Protein AF-A0A0S8HU75-F1 (afdb_monomer_lite)

Sequence (136 aa):
VGSFNITYKWVPVGRSKYRTVDWRTEFLFGHREGPTNINSKGFYTSLQNKLNAKYWLSGRIGYSELPYDNKQSEWDLTACLDFWQSEFVFIRFQYQYNIRNFDDNVILGYPGSYPNDSTFLIHFCWAMGPHKHEAY

Radius of gyration: 20.76 Å; chains: 1; bounding box: 64×38×52 Å

pLDDT: mean 89.5, std 11.87, range [54.62, 98.5]

Secondary structure (DSSP, 8-state):
-EEEEEEEEE--TT-TTT-EEEEEEEEEEEEE-SSS-EEEEEEEEEEEEE-SSSEEEEEEEEEEEETTEEEEEEEEEEEEEEEEEETTEEEEEE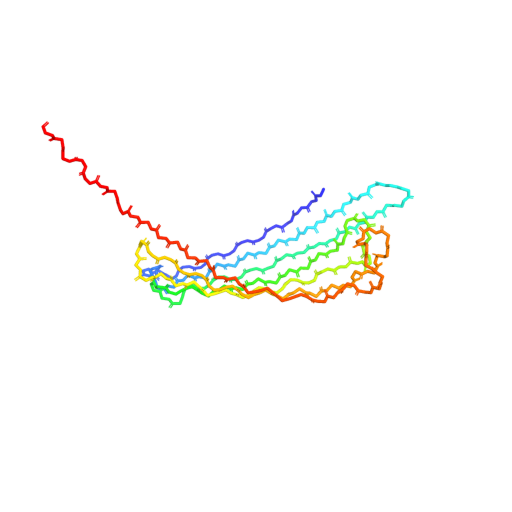EEEEEE----TTTSS-SSSPPPEEEEEEEEEE-PPPP-----

Foldseek 3Di:
DDKDKDKDKDDPPPCNQAWIKIKIKMKDWDWDDDPDIDIWIKMKIKIWIRHGNFKIKIWMWMKIADNVGNVKIKIKIKIKIWGDPDPFKIKMKMKMKMDIQDQDCPPPVDHGGDDIDIDIDIDIGGDDDDDDPDDD

Structure (mmCIF, N/CA/C/O backbone):
data_AF-A0A0S8HU75-F1
#
_entry.id   AF-A0A0S8HU75-F1
#
loop_
_atom_site.group_PDB
_atom_site.id
_atom_site.type_symbol
_atom_site.label_atom_id
_atom_site.label_alt_id
_atom_site.label_comp_id
_atom_site.label_asym_id
_atom_site.label_entity_id
_atom_site.label_seq_id
_atom_site.pdbx_PDB_ins_code
_atom_site.Cartn_x
_atom_site.Cartn_y
_atom_site.Cartn_z
_atom_site.occupancy
_atom_site.B_iso_or_equiv
_atom_site.auth_seq_id
_atom_site.auth_comp_id
_atom_site.auth_asym_id
_atom_site.auth_atom_id
_atom_site.pdbx_PDB_model_num
ATOM 1 N N . VAL A 1 1 ? -3.956 -0.442 -22.292 1.00 77.19 1 VAL A N 1
ATOM 2 C CA . VAL A 1 1 ? -3.494 -0.995 -20.997 1.00 77.19 1 VAL A CA 1
ATOM 3 C C . VAL A 1 1 ? -4.478 -2.074 -20.589 1.00 77.19 1 VAL A C 1
ATOM 5 O O . VAL A 1 1 ? -5.670 -1.794 -20.593 1.00 77.19 1 VAL A O 1
ATOM 8 N N . GLY A 1 2 ? -4.011 -3.296 -20.342 1.00 90.94 2 GLY A N 1
ATOM 9 C CA . GLY A 1 2 ? -4.816 -4.387 -19.788 1.00 90.94 2 GLY A CA 1
ATOM 10 C C . GLY A 1 2 ? -4.526 -4.574 -18.300 1.00 90.94 2 GLY A C 1
ATOM 11 O O . GLY A 1 2 ? -3.448 -4.197 -17.838 1.00 90.94 2 GLY A O 1
ATOM 12 N N . SER A 1 3 ? -5.465 -5.153 -17.552 1.00 93.94 3 SER A N 1
ATOM 13 C CA . SER A 1 3 ? -5.259 -5.474 -16.138 1.00 93.94 3 SER A CA 1
ATOM 14 C C . SER A 1 3 ? -5.904 -6.794 -15.727 1.00 93.94 3 SER A C 1
ATOM 16 O O . SER A 1 3 ? -6.809 -7.307 -16.388 1.00 93.94 3 SER A O 1
ATOM 18 N N . PHE A 1 4 ? -5.404 -7.355 -14.630 1.00 96.56 4 PHE A N 1
ATOM 19 C CA . PHE A 1 4 ? -5.934 -8.553 -13.995 1.00 96.56 4 PHE A CA 1
ATOM 20 C C . PHE A 1 4 ? -5.962 -8.348 -12.481 1.00 96.56 4 PHE A C 1
ATOM 22 O O . PHE A 1 4 ? -4.928 -8.064 -11.881 1.00 96.56 4 PHE A O 1
ATOM 29 N N . ASN A 1 5 ? -7.136 -8.491 -11.866 1.00 97.25 5 ASN A N 1
ATOM 30 C CA . ASN A 1 5 ? -7.357 -8.196 -10.452 1.00 97.25 5 ASN A CA 1
ATOM 31 C C . ASN A 1 5 ? -7.896 -9.420 -9.703 1.00 97.25 5 ASN A C 1
ATOM 33 O O . ASN A 1 5 ? -8.794 -10.111 -10.184 1.00 97.25 5 ASN A O 1
ATOM 37 N N . ILE A 1 6 ? -7.384 -9.638 -8.493 1.00 97.88 6 ILE A N 1
ATOM 38 C CA . ILE A 1 6 ? -7.861 -10.636 -7.537 1.00 97.88 6 ILE A CA 1
ATOM 39 C C . ILE A 1 6 ? -8.186 -9.919 -6.231 1.00 97.88 6 ILE A C 1
ATOM 41 O O . ILE A 1 6 ? -7.421 -9.094 -5.732 1.00 97.88 6 ILE A O 1
ATOM 45 N N . THR A 1 7 ? -9.329 -10.254 -5.643 1.00 97.50 7 THR A N 1
ATOM 46 C CA . THR A 1 7 ? -9.714 -9.766 -4.318 1.00 97.50 7 THR A CA 1
ATOM 47 C C . THR A 1 7 ? -10.246 -10.922 -3.485 1.00 97.50 7 THR A C 1
ATOM 49 O O . THR A 1 7 ? -11.052 -11.721 -3.955 1.00 97.50 7 THR A O 1
ATOM 52 N N . TYR A 1 8 ? -9.800 -10.997 -2.238 1.00 97.56 8 TYR A N 1
ATOM 53 C CA . TYR A 1 8 ? -10.217 -1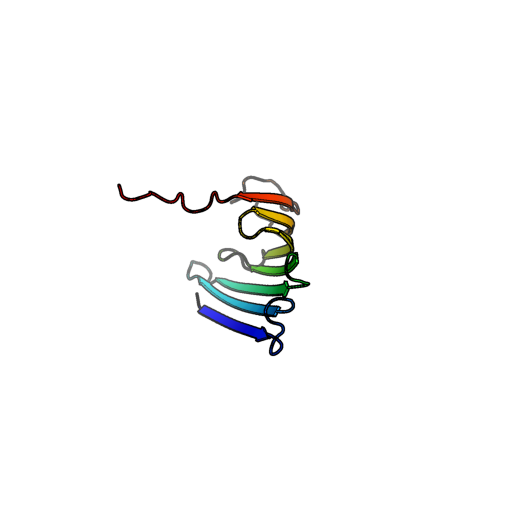1.988 -1.263 1.00 97.56 8 TYR A CA 1
ATOM 54 C C . TYR A 1 8 ? -10.551 -11.296 0.050 1.00 97.56 8 TYR A C 1
ATOM 56 O O . TYR A 1 8 ? -9.728 -10.586 0.624 1.00 97.56 8 TYR A O 1
ATOM 64 N N . LYS A 1 9 ? -11.757 -11.546 0.555 1.00 96.81 9 LYS A N 1
ATOM 65 C CA . LYS A 1 9 ? -12.216 -10.997 1.823 1.00 96.81 9 LYS A CA 1
ATOM 66 C C . LYS A 1 9 ? -12.688 -12.116 2.725 1.00 96.81 9 LYS A C 1
ATOM 68 O O . LYS A 1 9 ? -13.598 -12.865 2.382 1.00 96.81 9 LYS A O 1
ATOM 73 N N . TRP A 1 10 ? -12.098 -12.181 3.907 1.00 96.12 10 TRP A N 1
ATOM 74 C CA . TRP A 1 10 ? -12.450 -13.142 4.933 1.00 96.12 10 TRP A CA 1
ATOM 75 C C . TRP A 1 10 ? -12.988 -12.436 6.170 1.00 96.12 10 TRP A C 1
ATOM 77 O O . TRP A 1 10 ? -12.350 -11.546 6.739 1.00 96.12 10 TRP A O 1
ATOM 87 N N . VAL A 1 11 ? -14.174 -12.864 6.597 1.00 94.75 11 VAL A N 1
ATOM 88 C CA . VAL A 1 11 ? -14.839 -12.365 7.796 1.00 94.75 11 VAL A CA 1
ATOM 89 C C . VAL A 1 11 ? -15.314 -13.567 8.614 1.00 94.75 11 VAL A C 1
ATOM 91 O O . VAL A 1 11 ? -16.192 -14.298 8.158 1.00 94.75 11 VAL A O 1
ATOM 94 N N . PRO A 1 12 ? -14.765 -13.806 9.816 1.00 90.00 12 PRO A N 1
ATOM 95 C CA . PRO A 1 12 ? -15.257 -14.862 10.689 1.00 90.00 12 PRO A CA 1
ATOM 96 C C . PRO A 1 12 ? -16.708 -14.605 11.118 1.00 90.00 12 PRO A C 1
ATOM 98 O O . PRO A 1 12 ? -17.082 -13.486 11.490 1.00 90.00 12 PRO A O 1
ATOM 101 N N . VAL A 1 13 ? -17.516 -15.669 11.107 1.00 88.62 13 VAL A N 1
ATOM 102 C CA . VAL A 1 13 ? -18.941 -15.640 11.470 1.00 88.62 13 VAL A CA 1
ATOM 103 C C . VAL A 1 13 ? -19.120 -15.061 12.876 1.00 88.62 13 VAL A C 1
ATOM 105 O O . VAL A 1 13 ? -18.406 -15.425 13.809 1.00 88.62 13 VAL A O 1
ATOM 108 N N . GLY A 1 14 ? -20.039 -14.102 13.020 1.00 86.94 14 GLY A N 1
ATOM 109 C CA . GLY A 1 14 ? -20.322 -13.430 14.294 1.00 86.94 14 GLY A CA 1
ATOM 110 C C . GLY A 1 14 ? -19.190 -12.545 14.838 1.00 86.94 14 GLY A C 1
ATOM 111 O O . GLY A 1 14 ? -19.329 -11.971 15.915 1.00 86.94 14 GLY A O 1
ATOM 112 N N . ARG A 1 15 ? -18.066 -12.402 14.120 1.00 85.25 15 ARG A N 1
ATOM 113 C CA . ARG A 1 15 ? -16.886 -11.637 14.563 1.00 85.25 15 ARG A CA 1
ATOM 114 C C . ARG A 1 15 ? -16.483 -10.516 13.604 1.00 85.25 15 ARG A C 1
ATOM 116 O O . ARG A 1 15 ? -15.404 -9.952 13.766 1.00 85.25 15 ARG A O 1
ATOM 123 N N . SER A 1 16 ? -17.363 -10.114 12.687 1.00 82.31 16 SER A N 1
ATOM 124 C CA . SER A 1 16 ? -17.146 -8.992 11.752 1.00 82.31 16 SER A CA 1
ATOM 125 C C . SER A 1 16 ? -16.797 -7.665 12.445 1.00 82.31 16 SER A C 1
ATOM 127 O O . SER A 1 16 ? -16.048 -6.835 11.921 1.00 82.31 16 SER A O 1
ATOM 129 N N . LYS A 1 17 ? -17.285 -7.463 13.676 1.00 80.88 17 LYS A N 1
ATOM 130 C CA . LYS A 1 17 ? -16.931 -6.295 14.492 1.00 80.88 17 LYS A CA 1
ATOM 131 C C . LYS A 1 17 ? -15.465 -6.299 14.940 1.00 80.88 17 LYS A C 1
ATOM 133 O O . LYS A 1 17 ? -14.922 -5.225 15.176 1.00 80.88 17 LYS A O 1
ATOM 138 N N . TYR A 1 18 ? -14.816 -7.458 15.011 1.00 85.88 18 TYR A N 1
ATOM 139 C CA . TYR A 1 18 ? -13.495 -7.615 15.625 1.00 85.88 18 TYR A CA 1
ATOM 140 C C . TYR A 1 18 ? -12.412 -8.096 14.669 1.00 85.88 18 TYR A C 1
ATOM 142 O O . TYR A 1 18 ? -11.248 -7.826 14.931 1.00 85.88 18 TYR A O 1
ATOM 150 N N . ARG A 1 19 ? -12.770 -8.827 13.610 1.00 90.06 19 ARG A N 1
ATOM 151 C CA . ARG A 1 19 ? -11.814 -9.424 12.678 1.00 90.06 19 ARG A CA 1
ATOM 152 C C . ARG A 1 19 ? -12.351 -9.393 11.260 1.00 90.06 19 ARG A C 1
ATOM 154 O O . ARG A 1 19 ? -13.476 -9.817 11.015 1.00 90.06 19 ARG A O 1
ATOM 161 N N . THR A 1 20 ? -11.497 -8.940 10.358 1.00 94.94 20 THR A N 1
ATOM 162 C CA . THR A 1 20 ? -11.690 -8.930 8.910 1.00 94.94 20 THR A CA 1
ATOM 163 C C . THR A 1 20 ? -10.307 -8.945 8.289 1.00 94.94 20 THR A C 1
ATOM 165 O O . THR A 1 20 ? -9.451 -8.175 8.718 1.00 94.94 20 THR A O 1
ATOM 168 N N . VAL A 1 21 ? -10.101 -9.790 7.286 1.00 96.19 21 VAL A N 1
ATOM 169 C CA . VAL A 1 21 ? -8.910 -9.751 6.436 1.00 96.19 21 VAL A CA 1
ATOM 170 C C . VAL A 1 21 ? -9.368 -9.459 5.015 1.00 96.19 21 VAL A C 1
ATOM 172 O O . VAL A 1 21 ? -10.242 -10.153 4.500 1.00 96.19 21 VAL A O 1
ATOM 175 N N . ASP A 1 22 ? -8.810 -8.421 4.406 1.00 97.44 22 ASP A N 1
ATOM 176 C CA . ASP A 1 22 ? -9.066 -8.023 3.023 1.00 97.44 22 ASP A CA 1
ATOM 177 C C . ASP A 1 22 ? -7.733 -8.005 2.278 1.00 97.44 22 ASP A C 1
ATOM 179 O O . ASP A 1 22 ? -6.802 -7.301 2.670 1.00 97.44 22 ASP A O 1
ATOM 183 N N . TRP A 1 23 ? -7.616 -8.837 1.253 1.00 98.31 23 TRP A N 1
ATOM 184 C CA . TRP A 1 23 ? -6.443 -8.938 0.403 1.00 98.31 23 TRP A CA 1
ATOM 185 C C . TRP A 1 23 ? -6.837 -8.606 -1.032 1.00 98.31 23 TRP A C 1
ATOM 187 O O . TRP A 1 23 ? -7.781 -9.182 -1.576 1.00 98.31 23 TRP A O 1
ATOM 197 N N . ARG A 1 24 ? -6.102 -7.692 -1.662 1.00 98.31 24 ARG A N 1
ATOM 198 C CA . ARG A 1 24 ? -6.315 -7.296 -3.056 1.00 98.31 24 ARG A CA 1
ATOM 199 C C . ARG A 1 24 ? -4.992 -7.204 -3.783 1.00 98.31 24 ARG A C 1
ATOM 201 O O . ARG A 1 24 ? -4.070 -6.574 -3.271 1.00 98.31 24 ARG A O 1
ATOM 208 N N . THR A 1 25 ? -4.936 -7.763 -4.983 1.00 98.19 25 THR A N 1
ATOM 209 C CA . THR A 1 25 ? -3.783 -7.657 -5.873 1.00 98.19 25 THR A CA 1
ATOM 210 C C . THR A 1 25 ? -4.226 -7.390 -7.301 1.00 98.19 25 THR A C 1
ATOM 212 O O . THR A 1 25 ? -5.191 -7.982 -7.773 1.00 98.19 25 THR A O 1
ATOM 215 N N . GLU A 1 26 ? -3.498 -6.535 -8.004 1.00 98.00 26 GLU A N 1
ATOM 216 C CA . GLU A 1 26 ? -3.771 -6.193 -9.397 1.00 98.00 26 GLU A CA 1
ATOM 217 C C . GLU A 1 26 ? -2.471 -6.166 -10.188 1.00 98.00 26 GLU A C 1
ATOM 219 O O . GLU A 1 26 ? -1.471 -5.625 -9.722 1.00 98.00 26 GLU A O 1
ATOM 224 N N . PHE A 1 27 ? -2.505 -6.744 -11.383 1.00 97.50 27 PHE A N 1
ATOM 225 C CA . PHE A 1 27 ? -1.432 -6.738 -12.365 1.00 97.50 27 PHE A CA 1
ATOM 226 C C . PHE A 1 27 ? -1.843 -5.852 -13.537 1.00 97.50 27 PHE A C 1
ATOM 228 O O . PHE A 1 27 ? -2.983 -5.911 -13.997 1.00 97.50 27 PHE A O 1
ATOM 235 N N . LEU A 1 28 ? -0.911 -5.044 -14.024 1.00 96.00 28 LEU A N 1
ATOM 236 C CA . LEU A 1 28 ? -1.104 -4.038 -15.058 1.00 96.00 28 LEU A CA 1
ATOM 237 C C . LEU A 1 28 ? -0.129 -4.317 -16.202 1.00 96.00 28 LEU A C 1
ATOM 239 O O . LEU A 1 28 ? 1.056 -4.551 -15.965 1.00 96.00 28 LEU A O 1
ATOM 243 N N . PHE A 1 29 ? -0.622 -4.253 -17.437 1.00 95.19 29 PHE A N 1
ATOM 244 C CA . PHE A 1 29 ? 0.169 -4.429 -18.653 1.00 95.19 29 PHE A CA 1
ATOM 245 C C . PHE A 1 29 ? -0.100 -3.268 -19.615 1.00 95.19 29 PHE A C 1
ATOM 247 O O . PHE A 1 29 ? -1.226 -3.051 -20.076 1.00 95.19 29 PHE A O 1
ATOM 254 N N . GLY A 1 30 ? 0.934 -2.493 -19.913 1.00 93.38 30 GLY A N 1
ATOM 255 C CA . GLY A 1 30 ? 0.925 -1.388 -20.857 1.00 93.38 30 GLY A CA 1
ATOM 256 C C . GLY A 1 30 ? 1.615 -1.771 -22.160 1.00 93.38 30 GLY A C 1
ATOM 257 O O . GLY A 1 30 ? 2.656 -2.419 -22.157 1.00 93.38 30 GLY A O 1
ATOM 258 N N . HIS A 1 31 ? 1.036 -1.334 -23.274 1.00 93.12 31 HIS A N 1
ATOM 259 C CA . HIS A 1 31 ? 1.692 -1.323 -24.574 1.00 93.12 31 HIS A CA 1
ATOM 260 C C . HIS A 1 31 ? 1.634 0.104 -25.101 1.00 93.12 31 HIS A C 1
ATOM 262 O O . HIS A 1 31 ? 0.559 0.714 -25.101 1.00 93.12 31 HIS A O 1
ATOM 268 N N . ARG A 1 32 ? 2.783 0.635 -25.508 1.00 90.69 32 ARG A N 1
ATOM 269 C CA . ARG A 1 32 ? 2.908 1.945 -26.133 1.00 90.69 32 ARG A CA 1
ATOM 270 C C . ARG A 1 32 ? 3.572 1.781 -27.493 1.00 90.69 32 ARG A C 1
ATOM 272 O O . ARG A 1 32 ? 4.701 1.299 -27.580 1.00 90.69 32 ARG A O 1
ATOM 279 N N . GLU A 1 33 ? 2.876 2.239 -28.522 1.00 88.94 33 GLU A N 1
ATOM 280 C CA . GLU A 1 33 ? 3.397 2.332 -29.883 1.00 88.94 33 GLU A CA 1
ATOM 281 C C . GLU A 1 33 ? 4.164 3.652 -30.058 1.00 88.94 33 GLU A C 1
ATOM 283 O O . GLU A 1 33 ? 3.765 4.703 -29.546 1.00 88.94 33 GLU A O 1
ATOM 288 N N . GLY A 1 34 ? 5.297 3.595 -30.751 1.00 85.06 34 GLY A N 1
ATOM 289 C CA . GLY A 1 34 ? 6.183 4.733 -30.986 1.00 85.06 34 GLY A CA 1
ATOM 290 C C . GLY A 1 34 ? 7.322 4.355 -31.936 1.00 85.06 34 GLY A C 1
ATOM 291 O O . GLY A 1 34 ? 7.267 3.289 -32.545 1.00 85.06 34 GLY A O 1
ATOM 292 N N . PRO A 1 35 ? 8.379 5.182 -32.056 1.00 83.62 35 PRO A N 1
ATOM 293 C CA . PRO A 1 35 ? 9.572 4.825 -32.835 1.00 83.62 35 PRO A CA 1
ATOM 294 C C . PRO A 1 35 ? 10.184 3.484 -32.399 1.00 83.62 35 PRO A C 1
ATOM 296 O O . PRO A 1 35 ? 10.683 2.724 -33.224 1.00 83.62 35 PRO A O 1
ATOM 299 N N . THR A 1 36 ? 10.075 3.185 -31.103 1.00 86.12 36 THR A N 1
ATOM 300 C CA . THR A 1 36 ? 10.316 1.872 -30.510 1.00 86.12 36 THR A CA 1
ATOM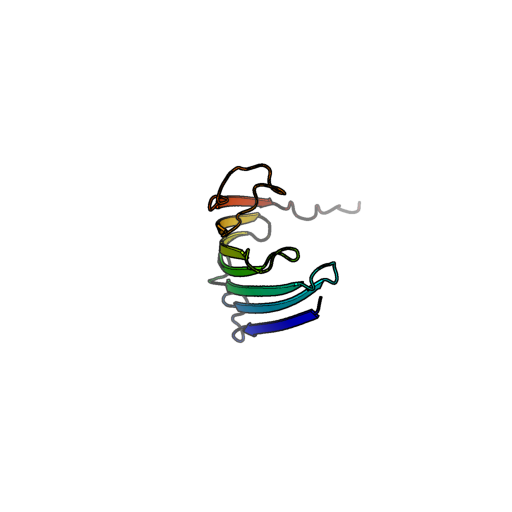 301 C C . THR A 1 36 ? 9.071 1.485 -29.721 1.00 86.12 36 THR A C 1
ATOM 303 O O . THR A 1 36 ? 8.562 2.295 -28.944 1.00 86.12 36 THR A O 1
ATOM 306 N N . ASN A 1 37 ? 8.590 0.255 -29.896 1.00 90.38 37 ASN A N 1
ATOM 307 C CA . ASN A 1 37 ? 7.472 -0.265 -29.113 1.00 90.38 37 ASN A CA 1
ATOM 308 C C . ASN A 1 37 ? 7.933 -0.586 -27.691 1.00 90.38 37 ASN A C 1
ATOM 310 O O . ASN A 1 37 ? 8.921 -1.298 -27.504 1.00 90.38 37 ASN A O 1
ATOM 314 N N . ILE A 1 38 ? 7.201 -0.089 -26.694 1.00 91.94 38 ILE A N 1
ATOM 315 C CA . ILE A 1 38 ? 7.539 -0.272 -25.280 1.00 91.94 38 ILE A CA 1
ATOM 316 C C . ILE A 1 38 ? 6.399 -1.004 -24.585 1.00 91.94 38 ILE A C 1
ATOM 318 O O . ILE A 1 38 ? 5.245 -0.572 -24.604 1.00 91.94 38 ILE A O 1
ATOM 322 N N . ASN A 1 39 ? 6.750 -2.124 -23.957 1.00 94.25 39 ASN A N 1
ATOM 323 C CA . ASN A 1 39 ? 5.868 -2.866 -23.069 1.00 94.25 39 ASN A CA 1
ATOM 324 C C . ASN A 1 39 ? 6.253 -2.531 -21.636 1.00 94.25 39 ASN A C 1
ATOM 326 O O . ASN A 1 39 ? 7.415 -2.727 -21.276 1.00 94.25 39 ASN A O 1
ATOM 330 N N . SER A 1 40 ? 5.294 -2.067 -20.843 1.00 94.94 40 SER A N 1
ATOM 331 C CA . SER A 1 40 ? 5.475 -1.833 -19.413 1.00 94.94 40 SER A CA 1
ATOM 332 C C . SER A 1 40 ? 4.579 -2.761 -18.607 1.00 94.94 40 SER A C 1
ATOM 334 O O . SER A 1 40 ? 3.477 -3.121 -19.030 1.00 94.94 40 SER A O 1
ATOM 336 N N . LYS A 1 41 ? 5.035 -3.157 -17.426 1.00 96.38 41 LYS A N 1
ATOM 337 C CA . LYS A 1 41 ? 4.230 -3.914 -16.463 1.00 96.38 41 LYS A CA 1
ATOM 338 C C . LYS A 1 41 ? 4.287 -3.282 -15.083 1.00 96.38 41 LYS A C 1
ATOM 340 O O . LYS A 1 41 ? 5.227 -2.580 -14.722 1.00 96.38 41 LYS A O 1
ATOM 345 N N . GLY A 1 42 ? 3.272 -3.578 -14.292 1.00 96.75 42 GLY A N 1
ATOM 346 C CA . GLY A 1 42 ? 3.232 -3.210 -12.890 1.00 96.75 42 GLY A CA 1
ATOM 347 C C . GLY A 1 42 ? 2.319 -4.135 -12.115 1.00 96.75 42 GLY A C 1
ATOM 348 O O . GLY A 1 42 ? 1.521 -4.876 -12.689 1.00 96.75 42 GLY A O 1
ATOM 349 N N . PHE A 1 43 ? 2.436 -4.104 -10.800 1.00 97.62 43 PHE A N 1
ATOM 350 C CA . PHE A 1 43 ? 1.468 -4.726 -9.921 1.00 97.62 43 PHE A CA 1
ATOM 351 C C . PHE A 1 43 ? 1.395 -3.984 -8.593 1.00 97.62 43 PHE A C 1
ATOM 353 O O . PHE A 1 43 ? 2.312 -3.265 -8.201 1.00 97.62 43 PHE A O 1
ATOM 360 N N . TYR A 1 44 ? 0.314 -4.202 -7.860 1.00 97.94 44 TYR A N 1
ATOM 361 C CA . TYR A 1 44 ? 0.314 -3.974 -6.424 1.00 97.94 44 TYR A CA 1
ATOM 362 C C . TYR A 1 44 ? -0.389 -5.119 -5.723 1.00 97.94 44 TYR A C 1
ATOM 364 O O . TYR A 1 44 ? -1.304 -5.725 -6.269 1.00 97.94 44 TYR A O 1
ATOM 372 N N . THR A 1 45 ? 0.013 -5.375 -4.486 1.00 98.19 45 THR A N 1
ATOM 373 C CA . THR A 1 45 ? -0.713 -6.228 -3.553 1.00 98.19 45 THR A CA 1
ATOM 374 C C . THR A 1 45 ? -0.877 -5.480 -2.242 1.00 98.19 45 THR A C 1
ATOM 376 O O . THR A 1 45 ? 0.030 -4.794 -1.770 1.00 98.19 45 THR A O 1
ATOM 379 N N . SER A 1 46 ? -2.065 -5.580 -1.665 1.00 98.38 46 SER A N 1
ATOM 380 C CA . SER A 1 46 ? -2.451 -4.893 -0.443 1.00 98.38 46 SER A CA 1
ATOM 381 C C . SER A 1 46 ? -3.165 -5.851 0.493 1.00 98.38 46 SER A C 1
ATOM 383 O O . SER A 1 46 ? -3.966 -6.679 0.058 1.00 98.38 46 SER A O 1
ATOM 385 N N . LEU A 1 47 ? -2.861 -5.737 1.779 1.00 98.31 47 LEU A N 1
ATOM 386 C CA . LEU A 1 47 ? -3.468 -6.511 2.847 1.00 98.31 47 LEU A CA 1
ATOM 387 C C . LEU A 1 47 ? -3.980 -5.544 3.907 1.00 98.31 47 LEU A C 1
ATOM 389 O O . LEU A 1 47 ? -3.241 -4.680 4.371 1.00 98.31 47 LEU A O 1
ATOM 393 N N . GLN A 1 48 ? -5.231 -5.709 4.312 1.00 97.81 48 GLN A N 1
ATOM 394 C CA . GLN A 1 48 ? -5.841 -4.982 5.415 1.00 97.81 48 GLN A CA 1
ATOM 395 C C . GLN A 1 48 ? -6.368 -5.977 6.437 1.00 97.81 48 GLN A C 1
ATOM 397 O O . GLN A 1 48 ? -7.039 -6.951 6.097 1.00 97.81 48 GLN A O 1
ATOM 402 N N . ASN A 1 49 ? -6.069 -5.726 7.702 1.00 96.94 49 ASN A N 1
ATOM 403 C CA . ASN A 1 49 ? -6.458 -6.572 8.810 1.00 96.94 49 ASN A CA 1
ATOM 404 C C . ASN A 1 49 ? -7.075 -5.723 9.921 1.00 96.94 49 ASN A C 1
ATOM 406 O O . ASN A 1 49 ? -6.429 -4.852 10.507 1.00 96.94 49 ASN A O 1
ATOM 410 N N . LYS A 1 50 ? -8.336 -6.012 10.229 1.00 96.12 50 LYS A N 1
ATOM 411 C CA . LYS A 1 50 ? -9.017 -5.473 11.399 1.00 96.12 50 LYS A CA 1
ATOM 412 C C . LYS A 1 50 ? -8.578 -6.251 12.635 1.00 96.12 50 LYS A C 1
ATOM 414 O O . LYS A 1 50 ? -8.934 -7.419 12.794 1.00 96.12 50 LYS A O 1
ATOM 419 N N . LEU A 1 51 ? -7.847 -5.583 13.523 1.00 93.06 51 LEU A N 1
ATOM 420 C CA . LEU A 1 51 ? -7.308 -6.186 14.743 1.00 93.06 51 LEU A CA 1
ATOM 421 C C . LEU A 1 51 ? -8.360 -6.248 15.860 1.00 93.06 51 LEU A C 1
ATOM 423 O O . LEU A 1 51 ? -8.380 -7.192 16.652 1.00 93.06 51 LEU A O 1
ATOM 427 N N . ASN A 1 52 ? -9.221 -5.228 15.940 1.00 92.62 52 ASN A N 1
ATOM 428 C CA . ASN A 1 52 ? -10.354 -5.149 16.863 1.00 92.62 52 ASN A CA 1
ATOM 429 C C . ASN A 1 52 ? -11.377 -4.098 16.378 1.00 92.62 52 ASN A C 1
ATOM 431 O O . ASN A 1 52 ? -11.360 -3.678 15.225 1.00 92.62 52 ASN A O 1
ATOM 435 N N . ALA A 1 53 ? -12.293 -3.665 17.249 1.00 91.69 53 ALA A N 1
ATOM 436 C CA . ALA A 1 53 ? -13.315 -2.680 16.894 1.00 91.69 53 ALA A CA 1
ATOM 437 C C . ALA A 1 53 ? -12.757 -1.292 16.515 1.00 91.69 53 ALA A C 1
ATOM 439 O O . ALA A 1 53 ? -13.470 -0.535 15.865 1.00 91.69 53 ALA A O 1
ATOM 440 N N . LYS A 1 54 ? -11.521 -0.967 16.916 1.00 94.88 54 LYS A N 1
ATOM 441 C CA . LYS A 1 54 ? -10.910 0.361 16.777 1.00 94.88 54 LYS A CA 1
ATOM 442 C C . LYS A 1 54 ? -9.707 0.398 15.841 1.00 94.88 54 LYS A C 1
ATOM 444 O O . LYS A 1 54 ? -9.486 1.418 15.206 1.00 94.88 54 LYS A O 1
ATOM 449 N N . TYR A 1 55 ? -8.934 -0.681 15.757 1.00 96.44 55 TYR A N 1
ATOM 450 C CA . TYR A 1 55 ? -7.666 -0.685 15.030 1.00 96.44 55 TYR A CA 1
ATOM 451 C C . TYR A 1 55 ? -7.733 -1.478 13.729 1.00 96.44 55 TYR A C 1
ATOM 453 O O . TYR A 1 55 ? -8.167 -2.637 13.720 1.00 96.44 55 TYR A O 1
ATOM 461 N N . TRP A 1 56 ? -7.213 -0.872 12.664 1.00 97.69 56 TRP A N 1
ATOM 462 C CA . TRP A 1 56 ? -6.884 -1.564 11.423 1.00 97.69 56 TRP A CA 1
ATOM 463 C C . TRP A 1 56 ? -5.409 -1.398 11.109 1.00 97.69 56 TRP A C 1
ATOM 465 O O . TRP A 1 56 ? -4.863 -0.305 11.202 1.00 97.69 56 TRP A O 1
ATOM 475 N N . LEU A 1 57 ? -4.783 -2.494 10.710 1.00 98.06 57 LEU A N 1
ATOM 476 C CA . LEU A 1 57 ? -3.437 -2.497 10.173 1.00 98.06 57 LEU A CA 1
ATOM 477 C C . LEU A 1 57 ? -3.529 -2.804 8.685 1.00 98.06 57 LEU A C 1
ATOM 479 O O . LEU A 1 57 ? -4.222 -3.740 8.287 1.00 98.06 57 LEU A O 1
ATOM 483 N N . SER A 1 58 ? -2.834 -2.034 7.862 1.00 98.06 58 SER A N 1
ATOM 484 C CA . SER A 1 58 ? -2.773 -2.272 6.429 1.00 98.06 58 SER A CA 1
ATOM 485 C C . SER A 1 58 ? -1.361 -2.117 5.895 1.00 98.06 58 SER A C 1
ATOM 487 O O . SER A 1 58 ? -0.545 -1.376 6.439 1.00 98.06 58 SER A O 1
ATOM 489 N N . GLY A 1 59 ? -1.076 -2.860 4.836 1.00 98.25 59 GLY A N 1
ATOM 490 C CA . GLY A 1 59 ? 0.177 -2.791 4.111 1.00 98.25 59 GLY A CA 1
ATOM 491 C C . GLY A 1 59 ? -0.072 -2.921 2.618 1.00 98.25 59 GLY A C 1
ATOM 492 O O . GLY A 1 59 ? -0.992 -3.625 2.195 1.00 98.25 59 GLY A O 1
ATOM 493 N N . ARG A 1 60 ? 0.745 -2.243 1.822 1.00 98.19 60 ARG A N 1
ATOM 494 C CA . ARG A 1 60 ? 0.758 -2.338 0.365 1.00 98.19 60 ARG A CA 1
ATOM 495 C C . ARG A 1 60 ? 2.199 -2.418 -0.109 1.00 98.19 60 ARG A C 1
ATOM 497 O O . ARG A 1 60 ? 3.052 -1.696 0.390 1.00 98.19 60 ARG A O 1
ATOM 504 N N . ILE A 1 61 ? 2.437 -3.283 -1.084 1.00 98.19 61 ILE A N 1
ATOM 505 C CA . ILE A 1 61 ? 3.651 -3.264 -1.891 1.00 98.19 61 ILE A CA 1
ATOM 506 C C . ILE A 1 61 ? 3.252 -3.132 -3.357 1.00 98.19 61 ILE A C 1
ATOM 508 O O . ILE A 1 61 ? 2.309 -3.786 -3.814 1.00 98.19 61 ILE A O 1
ATOM 512 N N . GLY A 1 62 ? 3.931 -2.246 -4.069 1.00 98.00 62 GLY A N 1
ATOM 513 C CA . GLY A 1 62 ? 3.728 -1.971 -5.479 1.00 98.00 62 GLY A CA 1
ATOM 514 C C . GLY A 1 62 ? 5.035 -2.032 -6.250 1.00 98.00 62 GLY A C 1
ATOM 515 O O . GLY A 1 62 ? 6.102 -1.768 -5.702 1.00 98.00 62 GLY A O 1
ATOM 516 N N . TYR A 1 63 ? 4.923 -2.369 -7.526 1.00 97.12 63 TYR A N 1
ATOM 517 C CA . TYR A 1 63 ? 5.987 -2.283 -8.511 1.00 97.12 63 TYR A CA 1
ATOM 518 C C . TYR A 1 63 ? 5.410 -1.709 -9.801 1.00 97.12 63 TYR A C 1
ATOM 520 O O . TYR A 1 63 ? 4.343 -2.143 -10.238 1.00 97.12 63 TYR A O 1
ATOM 528 N N . SER A 1 64 ? 6.097 -0.769 -10.436 1.00 96.12 64 SER A N 1
ATOM 529 C CA . SER A 1 64 ? 5.702 -0.265 -11.752 1.00 96.12 64 SER A CA 1
ATOM 530 C C . SER A 1 64 ? 6.916 0.084 -12.590 1.00 96.12 64 SER A C 1
ATOM 532 O O . SER A 1 64 ? 7.807 0.785 -12.125 1.00 96.12 64 SER A O 1
ATOM 534 N N . GLU A 1 65 ? 6.914 -0.347 -13.846 1.00 94.88 65 GLU A N 1
ATOM 535 C CA . GLU A 1 65 ? 7.821 0.154 -14.879 1.00 94.88 65 GLU A CA 1
ATOM 536 C C . GLU A 1 65 ? 7.285 1.462 -15.475 1.00 94.88 65 GLU A C 1
ATOM 538 O O . GLU A 1 65 ? 6.066 1.683 -15.517 1.00 94.88 65 GLU A O 1
ATOM 543 N N . LEU A 1 66 ? 8.175 2.325 -15.971 1.00 89.81 66 LEU A N 1
ATOM 544 C CA . LEU A 1 66 ? 7.756 3.540 -16.664 1.00 89.81 66 LEU A CA 1
ATOM 545 C C . LEU A 1 66 ? 7.199 3.197 -18.058 1.00 89.81 66 LEU A C 1
ATOM 547 O O . LEU A 1 66 ? 7.790 2.416 -18.805 1.00 89.81 66 LEU A O 1
ATOM 551 N N . PRO A 1 67 ? 6.075 3.809 -18.473 1.00 87.00 67 PRO A N 1
ATOM 552 C CA . PRO A 1 67 ? 5.440 3.515 -19.760 1.00 87.00 67 PRO A CA 1
ATOM 553 C C . PRO A 1 67 ? 6.219 4.050 -20.975 1.00 87.00 67 PRO A C 1
ATOM 555 O O . PRO A 1 67 ? 5.836 3.782 -22.113 1.00 87.00 67 PRO A O 1
ATOM 558 N N . TYR A 1 68 ? 7.271 4.836 -20.746 1.00 85.88 68 TYR A N 1
ATOM 559 C CA . TYR A 1 68 ? 8.155 5.402 -21.768 1.00 85.88 68 TYR A CA 1
ATOM 560 C C . TYR A 1 68 ? 9.589 4.856 -21.705 1.00 85.88 68 TYR A C 1
ATOM 562 O O . TYR A 1 68 ? 10.336 5.062 -22.654 1.00 85.88 68 TYR A O 1
ATOM 570 N N . ASP A 1 69 ? 9.958 4.146 -20.635 1.00 86.94 69 ASP A N 1
ATOM 571 C CA . ASP A 1 69 ? 11.219 3.410 -20.520 1.00 86.94 69 ASP A CA 1
ATOM 572 C C . ASP A 1 69 ? 11.044 2.239 -19.543 1.00 86.94 69 ASP A C 1
ATOM 574 O O . ASP A 1 69 ? 11.056 2.404 -18.325 1.00 86.94 69 ASP A O 1
ATOM 578 N N . ASN A 1 70 ? 10.895 1.029 -20.078 1.00 87.50 70 ASN A N 1
ATOM 579 C CA . ASN A 1 70 ? 10.663 -0.163 -19.265 1.00 87.50 70 ASN A CA 1
ATOM 580 C C . ASN A 1 70 ? 11.916 -0.693 -18.546 1.00 87.50 70 ASN A C 1
ATOM 582 O O . ASN A 1 70 ? 11.834 -1.694 -17.837 1.00 87.50 70 ASN A O 1
ATOM 586 N N . LYS A 1 71 ? 13.075 -0.040 -18.705 1.00 89.50 71 LYS A N 1
ATOM 587 C CA . LYS A 1 71 ? 14.274 -0.313 -17.895 1.00 89.50 71 LYS A CA 1
ATOM 588 C C . LYS A 1 71 ? 14.235 0.411 -16.549 1.00 89.50 71 LYS A C 1
ATOM 590 O O . LYS A 1 71 ? 14.958 0.037 -15.624 1.00 89.50 71 LYS A O 1
ATOM 595 N N . GLN A 1 72 ? 13.385 1.426 -16.442 1.00 91.31 72 GLN A N 1
ATOM 596 C CA . GLN A 1 72 ? 13.180 2.229 -15.250 1.00 91.31 72 GLN A CA 1
ATOM 597 C C . GLN A 1 72 ? 11.903 1.794 -14.529 1.00 91.31 72 GLN A C 1
ATOM 599 O O . GLN A 1 72 ? 10.873 1.504 -15.140 1.00 91.31 72 GLN A O 1
ATOM 604 N N . SER A 1 73 ? 11.977 1.735 -13.207 1.00 93.62 73 SER A N 1
ATOM 605 C CA . SER A 1 73 ? 10.954 1.164 -12.346 1.00 93.62 73 SER A CA 1
ATOM 606 C C . SER A 1 73 ? 10.956 1.760 -10.940 1.00 93.62 73 SER A C 1
ATOM 608 O O . SER A 1 73 ? 11.943 2.324 -10.461 1.00 93.62 73 SER A O 1
ATOM 610 N N . GLU A 1 74 ? 9.820 1.613 -10.274 1.00 95.00 74 GLU A N 1
ATOM 611 C CA . GLU A 1 74 ? 9.590 2.076 -8.915 1.00 95.00 74 GLU A CA 1
ATOM 612 C C . GLU A 1 74 ? 8.964 0.964 -8.082 1.00 95.00 74 GLU A C 1
ATOM 614 O O . GLU A 1 74 ? 7.989 0.332 -8.497 1.00 95.00 74 GLU A O 1
ATOM 619 N N . TRP A 1 75 ? 9.530 0.749 -6.898 1.00 97.00 75 TRP A N 1
ATOM 620 C CA . TRP A 1 75 ? 8.922 -0.021 -5.824 1.00 97.00 75 TRP A CA 1
ATOM 621 C C . TRP A 1 75 ? 8.316 0.929 -4.799 1.00 97.00 75 TRP A C 1
ATOM 623 O O . TRP A 1 75 ? 8.993 1.841 -4.332 1.00 97.00 75 TRP A O 1
ATOM 633 N N . ASP A 1 76 ? 7.077 0.656 -4.408 1.00 96.88 76 ASP A N 1
ATOM 634 C CA . ASP A 1 76 ? 6.355 1.364 -3.351 1.00 96.88 76 ASP A CA 1
ATOM 635 C C . ASP A 1 76 ? 6.089 0.402 -2.192 1.00 96.88 76 ASP A C 1
ATOM 637 O O . ASP A 1 76 ? 5.546 -0.684 -2.398 1.00 96.88 76 ASP A O 1
ATOM 641 N N . LEU A 1 77 ? 6.463 0.784 -0.974 1.00 97.94 77 LEU A N 1
ATOM 642 C CA . LEU A 1 77 ? 6.152 0.050 0.246 1.00 97.94 77 LEU A CA 1
ATOM 643 C C . LEU A 1 77 ? 5.408 0.976 1.197 1.00 97.94 77 LEU A C 1
ATOM 645 O O . LEU A 1 77 ? 5.971 1.941 1.701 1.00 97.94 77 LEU A O 1
ATOM 649 N N . THR A 1 78 ? 4.156 0.649 1.496 1.00 98.31 78 THR A N 1
ATOM 650 C CA . THR A 1 78 ? 3.307 1.425 2.398 1.00 98.31 78 THR A CA 1
ATOM 651 C C . THR A 1 78 ? 2.856 0.569 3.576 1.00 98.31 78 THR A C 1
ATOM 653 O O . THR A 1 78 ? 2.364 -0.543 3.392 1.00 98.31 78 THR A O 1
ATOM 656 N N . ALA A 1 79 ? 2.956 1.107 4.788 1.00 98.25 79 ALA A N 1
ATOM 657 C CA . ALA A 1 79 ? 2.370 0.552 6.003 1.00 98.25 79 ALA A CA 1
ATOM 658 C C . ALA A 1 79 ? 1.476 1.601 6.665 1.00 98.25 79 ALA A C 1
ATOM 660 O O . ALA A 1 79 ? 1.805 2.786 6.692 1.00 98.25 79 ALA A O 1
ATOM 661 N N . CYS A 1 80 ? 0.332 1.179 7.193 1.00 98.12 80 CYS A N 1
ATOM 662 C CA . CYS A 1 80 ? -0.670 2.097 7.702 1.00 98.12 80 CYS A CA 1
ATOM 663 C C . CYS A 1 80 ? -1.412 1.528 8.915 1.00 98.12 80 CYS A C 1
ATOM 665 O O . CYS A 1 80 ? -1.862 0.381 8.905 1.00 98.12 80 CYS A O 1
ATOM 667 N N . LEU A 1 81 ? -1.555 2.352 9.951 1.00 98.25 81 LEU A N 1
ATOM 668 C CA . LEU A 1 81 ? -2.313 2.072 11.164 1.00 98.25 81 LEU A CA 1
ATOM 669 C C . LEU A 1 81 ? -3.476 3.055 11.264 1.00 98.25 81 LEU A C 1
ATOM 671 O O . LEU A 1 81 ? -3.270 4.258 11.433 1.00 98.25 81 LEU A O 1
ATOM 675 N N . ASP A 1 82 ? -4.686 2.518 11.234 1.00 97.94 82 ASP A N 1
ATOM 676 C CA . ASP A 1 82 ? -5.901 3.285 11.452 1.00 97.94 82 ASP A CA 1
ATOM 677 C C . ASP A 1 82 ? -6.419 3.064 12.861 1.00 97.94 82 ASP A C 1
ATOM 679 O O . ASP A 1 82 ? -6.490 1.933 13.353 1.00 97.94 82 ASP A O 1
ATOM 683 N N . PHE A 1 83 ? -6.854 4.153 13.477 1.00 97.19 83 PHE A N 1
ATOM 684 C CA . PHE A 1 83 ? -7.456 4.179 14.790 1.00 97.19 83 PHE A CA 1
ATOM 685 C C . PHE A 1 83 ? -8.791 4.922 14.757 1.00 97.19 83 PHE A C 1
ATOM 687 O O . PHE A 1 83 ? -8.870 6.116 14.474 1.00 97.19 83 PHE A O 1
ATOM 694 N N . TRP A 1 84 ? -9.842 4.197 15.117 1.00 95.75 84 TRP A N 1
ATOM 695 C CA . TRP A 1 84 ? -11.181 4.712 15.351 1.00 95.75 84 TRP A CA 1
ATOM 696 C C . TRP A 1 84 ? -11.372 4.906 16.853 1.00 95.75 84 TRP A C 1
ATOM 698 O O . TRP A 1 84 ? -11.596 3.945 17.597 1.00 95.75 84 TRP A O 1
ATOM 708 N N . GLN A 1 85 ? -11.275 6.149 17.323 1.00 93.81 85 GLN A N 1
ATOM 709 C CA . GLN A 1 85 ? -11.537 6.459 18.730 1.00 93.81 85 GLN A CA 1
ATOM 710 C C . GLN A 1 85 ? -13.024 6.246 19.052 1.00 93.81 85 GLN A C 1
ATOM 712 O O . GLN A 1 85 ? -13.357 5.644 20.082 1.00 93.81 85 GLN A O 1
ATOM 717 N N . SER A 1 86 ? -13.879 6.684 18.126 1.00 90.50 86 SER A N 1
ATOM 718 C CA . SER A 1 86 ? -15.334 6.536 18.095 1.00 90.50 86 SER A CA 1
ATOM 719 C C . SER A 1 86 ? -15.807 6.424 16.640 1.00 90.50 86 SER A C 1
ATOM 721 O O . SER A 1 86 ? -15.000 6.480 15.714 1.00 90.50 86 SER A O 1
ATOM 723 N N . GLU A 1 87 ? -17.115 6.297 16.424 1.00 88.19 87 GLU A N 1
ATOM 724 C CA . GLU A 1 87 ? -17.719 6.326 15.080 1.00 88.19 87 GLU A CA 1
ATOM 725 C C . GLU A 1 87 ? -17.561 7.691 14.383 1.00 88.19 87 GLU A C 1
ATOM 727 O O . GLU A 1 87 ? -17.7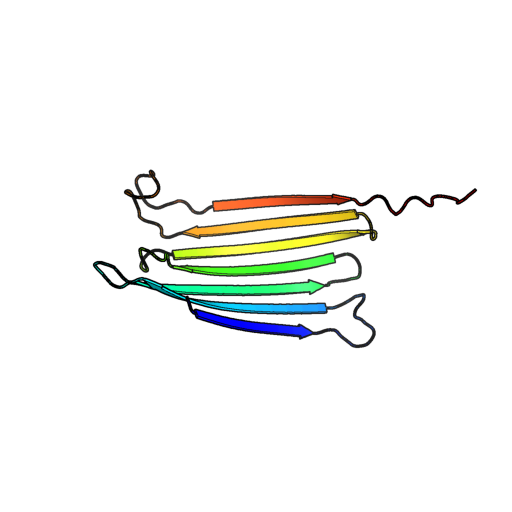51 7.792 13.175 1.00 88.19 87 GLU A O 1
ATOM 732 N N . PHE A 1 88 ? -17.170 8.725 15.134 1.00 91.00 88 PHE A N 1
ATOM 733 C CA . PHE A 1 88 ? -17.052 10.104 14.666 1.00 91.00 88 PHE A CA 1
ATOM 734 C C . PHE A 1 88 ? -15.613 10.591 14.524 1.00 91.00 88 PHE A C 1
ATOM 736 O O . PHE A 1 88 ? -15.405 11.666 13.973 1.00 91.00 88 PHE A O 1
ATOM 743 N N . VAL A 1 89 ? -14.629 9.854 15.047 1.00 94.25 89 VAL A N 1
ATOM 744 C CA . VAL A 1 89 ? -13.232 10.303 15.118 1.00 94.25 89 VAL A CA 1
ATOM 745 C C . VAL A 1 89 ? -12.308 9.215 14.588 1.00 94.25 89 VAL A C 1
ATOM 747 O O . VAL A 1 89 ? -12.178 8.142 15.188 1.00 94.25 89 VAL A O 1
ATOM 750 N N . PHE A 1 90 ? -11.636 9.537 13.485 1.00 95.88 90 PHE A N 1
ATOM 751 C CA . PHE A 1 90 ? -10.717 8.673 12.756 1.00 95.88 90 PHE A CA 1
ATOM 752 C C . PHE A 1 90 ? -9.328 9.306 12.665 1.00 95.88 90 PHE A C 1
ATOM 754 O O . PHE A 1 90 ? -9.182 10.481 12.320 1.00 95.88 90 PHE A O 1
ATOM 761 N N . ILE A 1 91 ? -8.304 8.502 12.943 1.00 97.88 91 ILE A N 1
ATOM 762 C CA . ILE A 1 91 ? -6.897 8.874 12.799 1.00 97.88 91 ILE A CA 1
ATOM 763 C C . ILE A 1 91 ? -6.189 7.792 11.991 1.00 97.88 91 ILE A C 1
ATOM 765 O O . ILE A 1 91 ? -6.337 6.609 12.290 1.00 97.88 91 ILE A O 1
ATOM 769 N N . ARG A 1 92 ? -5.383 8.187 11.009 1.00 98.12 92 ARG A N 1
ATOM 770 C CA . ARG A 1 92 ? -4.521 7.297 10.230 1.00 98.12 92 ARG A CA 1
ATOM 771 C C . ARG A 1 92 ? -3.079 7.761 10.305 1.00 98.12 92 ARG A C 1
ATOM 773 O O . ARG A 1 92 ? -2.790 8.928 10.051 1.00 98.12 92 ARG A O 1
ATOM 780 N N . PHE A 1 93 ? -2.195 6.815 10.577 1.00 98.50 93 PHE A N 1
ATOM 781 C CA . PHE A 1 93 ? -0.754 6.967 10.442 1.00 98.50 93 PHE A CA 1
ATOM 782 C C . PHE A 1 93 ? -0.299 6.115 9.270 1.00 98.50 93 PHE A C 1
ATOM 784 O O . PHE A 1 93 ? -0.503 4.904 9.288 1.00 98.50 93 PHE A O 1
ATOM 791 N N . GLN A 1 94 ? 0.311 6.731 8.267 1.00 98.31 94 GLN A N 1
ATOM 792 C CA . GLN A 1 94 ? 0.817 6.049 7.086 1.00 98.31 94 GLN A CA 1
ATOM 793 C C . GLN A 1 94 ? 2.298 6.364 6.915 1.00 98.31 94 GLN A C 1
ATOM 795 O O . GLN A 1 94 ? 2.702 7.522 6.944 1.00 98.31 94 GLN A O 1
ATOM 800 N N . TYR A 1 95 ? 3.096 5.326 6.710 1.00 98.38 95 TYR A N 1
ATOM 801 C CA . TYR A 1 95 ? 4.481 5.436 6.288 1.00 98.38 95 TYR A CA 1
ATOM 802 C C . TYR A 1 95 ? 4.622 4.810 4.906 1.00 98.38 95 TYR A C 1
ATOM 804 O O . TYR A 1 95 ? 4.117 3.711 4.673 1.00 98.38 95 TYR A O 1
ATOM 812 N N . GLN A 1 96 ? 5.295 5.514 4.006 1.00 98.12 96 GLN A N 1
ATOM 813 C CA . GLN A 1 96 ? 5.549 5.091 2.641 1.00 98.12 96 GLN A CA 1
ATOM 814 C C . GLN A 1 96 ? 7.038 5.230 2.329 1.00 98.12 96 GLN A C 1
ATOM 816 O O . GLN A 1 96 ? 7.650 6.249 2.648 1.00 98.12 96 GLN A O 1
ATOM 821 N N . TYR A 1 97 ? 7.601 4.215 1.684 1.00 97.88 97 TYR A N 1
ATOM 822 C CA . TYR A 1 97 ? 8.975 4.191 1.210 1.00 97.88 97 TYR A CA 1
ATOM 823 C C . TYR A 1 97 ? 9.004 3.826 -0.269 1.00 97.88 97 TYR A C 1
ATOM 825 O O . TYR A 1 97 ? 8.478 2.783 -0.656 1.00 97.88 97 TYR A O 1
ATOM 833 N N . ASN A 1 98 ? 9.627 4.676 -1.081 1.00 96.50 98 ASN A N 1
ATOM 834 C CA . ASN A 1 98 ? 9.735 4.486 -2.520 1.00 96.50 98 ASN A CA 1
ATOM 835 C C . ASN A 1 98 ? 11.194 4.264 -2.919 1.00 96.50 98 ASN A C 1
ATOM 837 O O . ASN A 1 98 ? 12.068 5.060 -2.565 1.00 96.50 98 ASN A O 1
ATOM 841 N N . ILE A 1 99 ? 11.442 3.208 -3.689 1.00 94.81 99 ILE A N 1
ATOM 842 C CA . ILE A 1 99 ? 12.757 2.866 -4.238 1.00 94.81 99 ILE A CA 1
ATOM 843 C C . ILE A 1 99 ? 12.664 2.973 -5.751 1.00 94.81 99 ILE A C 1
ATOM 845 O O . ILE A 1 99 ? 11.837 2.301 -6.366 1.00 94.81 99 ILE A O 1
ATOM 849 N N . ARG A 1 100 ? 13.510 3.804 -6.354 1.00 90.31 100 ARG A N 1
ATOM 850 C CA . ARG A 1 100 ? 13.447 4.115 -7.786 1.00 90.31 100 ARG A CA 1
ATOM 851 C C . ARG A 1 100 ? 14.791 3.833 -8.431 1.00 90.31 100 ARG A C 1
ATOM 853 O O . ARG A 1 100 ? 15.827 4.162 -7.864 1.00 90.31 100 ARG A O 1
ATOM 860 N N . ASN A 1 101 ? 14.779 3.256 -9.627 1.00 89.50 101 ASN A N 1
ATOM 861 C CA . ASN A 1 101 ? 15.964 3.187 -10.488 1.00 89.50 101 ASN A CA 1
ATOM 862 C C . ASN A 1 101 ? 15.803 4.111 -11.700 1.00 89.50 101 ASN A C 1
ATOM 864 O O . ASN A 1 101 ? 16.117 3.732 -12.826 1.00 89.50 101 ASN A O 1
ATOM 868 N N . PHE A 1 102 ? 15.261 5.307 -11.467 1.00 86.25 102 PHE A N 1
ATOM 869 C CA . PHE A 1 102 ? 15.099 6.296 -12.521 1.00 86.25 102 PHE A CA 1
ATOM 870 C C . PHE A 1 102 ? 16.448 6.942 -12.828 1.00 86.25 102 PHE A C 1
ATOM 872 O O . PHE A 1 102 ? 17.126 7.434 -11.924 1.00 86.25 102 PHE A O 1
ATOM 879 N N . ASP A 1 103 ? 16.823 6.918 -14.099 1.00 74.25 103 ASP A N 1
ATOM 880 C CA . ASP A 1 103 ? 18.069 7.467 -14.626 1.00 74.25 103 ASP A CA 1
ATOM 881 C C . ASP A 1 103 ? 17.698 8.301 -15.849 1.00 74.25 103 ASP A C 1
ATOM 883 O O . ASP A 1 103 ? 17.773 7.858 -16.994 1.00 74.25 103 ASP A O 1
ATOM 887 N N . ASP A 1 104 ? 17.136 9.480 -15.586 1.00 63.00 104 ASP A N 1
ATOM 888 C CA . ASP A 1 104 ? 16.622 10.349 -16.634 1.00 63.00 104 ASP A CA 1
ATOM 889 C C . ASP A 1 104 ? 17.027 11.803 -16.386 1.00 63.00 104 ASP A C 1
ATOM 891 O O . ASP A 1 104 ? 16.351 12.573 -15.699 1.00 63.00 104 ASP A O 1
ATOM 895 N N . ASN A 1 105 ? 18.144 12.178 -17.011 1.00 59.47 105 ASN A N 1
ATOM 896 C CA . ASN A 1 105 ? 18.629 13.556 -17.065 1.00 59.47 105 ASN A CA 1
ATOM 897 C C . ASN A 1 105 ? 17.762 14.453 -17.981 1.00 59.47 105 ASN A C 1
ATOM 899 O O . ASN A 1 105 ? 17.978 15.663 -18.020 1.00 59.47 105 ASN A O 1
ATOM 903 N N . VAL A 1 106 ? 16.824 13.883 -18.755 1.00 55.53 106 VAL A N 1
ATOM 904 C CA . VAL A 1 106 ? 16.090 14.554 -19.842 1.00 55.53 106 VAL A CA 1
ATOM 905 C C . VAL A 1 106 ? 14.646 14.904 -19.452 1.00 55.53 106 VAL A C 1
ATOM 907 O O . VAL A 1 106 ? 14.161 15.948 -19.882 1.00 55.53 106 VAL A O 1
ATOM 910 N N . ILE A 1 107 ? 13.961 14.104 -18.621 1.00 55.50 107 ILE A N 1
ATOM 911 C CA . ILE A 1 107 ? 12.544 14.347 -18.256 1.00 55.50 107 ILE A CA 1
ATOM 912 C C . ILE A 1 107 ? 12.349 14.895 -16.833 1.00 55.50 107 ILE A C 1
ATOM 914 O O . ILE A 1 107 ? 11.418 15.669 -16.609 1.00 55.50 107 ILE A O 1
ATOM 918 N N . LEU A 1 108 ? 13.211 14.553 -15.870 1.00 59.94 108 LEU A N 1
ATOM 919 C CA . LEU A 1 108 ? 12.985 14.879 -14.449 1.00 59.94 108 LEU A CA 1
ATOM 920 C C . LEU A 1 108 ? 13.849 16.033 -13.908 1.00 59.94 108 LEU A C 1
ATOM 922 O O . LEU A 1 108 ? 13.730 16.391 -12.738 1.00 59.94 108 LEU A O 1
ATOM 926 N N . GLY A 1 109 ? 14.693 16.643 -14.749 1.00 60.97 109 GLY A N 1
ATOM 927 C CA . GLY A 1 109 ? 15.465 17.847 -14.406 1.00 60.97 109 GLY A CA 1
ATOM 928 C C . GLY A 1 109 ? 16.533 17.659 -13.318 1.00 60.97 109 GLY A C 1
ATOM 929 O O . GLY A 1 109 ? 17.069 18.650 -12.823 1.00 60.97 109 GLY A O 1
ATOM 930 N N . TYR A 1 110 ? 16.849 16.416 -12.945 1.00 61.81 110 TYR A N 1
ATOM 931 C CA . TYR A 1 110 ? 17.849 16.074 -11.935 1.00 61.81 110 TYR A CA 1
ATOM 932 C C . TYR A 1 110 ? 19.011 15.308 -12.584 1.00 61.81 110 TYR A C 1
ATOM 934 O O . TYR A 1 110 ? 18.763 14.273 -13.203 1.00 61.81 110 TYR A O 1
ATOM 942 N N . PRO A 1 111 ? 20.265 15.789 -12.482 1.00 62.91 111 PRO A N 1
ATOM 943 C CA . PRO A 1 111 ? 21.411 15.043 -12.976 1.00 62.91 111 PRO A CA 1
ATOM 944 C C . PRO A 1 111 ? 21.708 13.840 -12.064 1.00 62.91 111 PRO A C 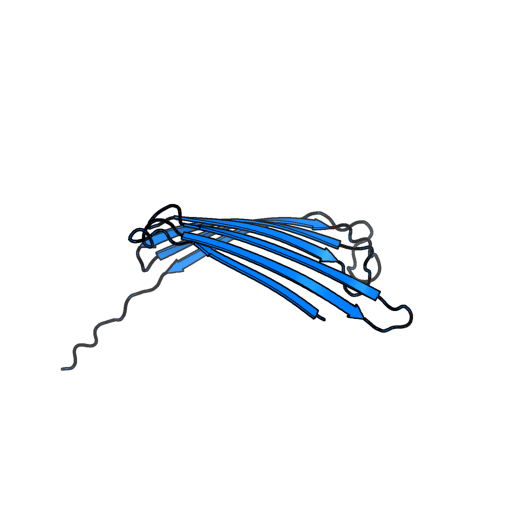1
ATOM 946 O O . PRO A 1 111 ? 22.070 14.021 -10.901 1.00 62.91 111 PRO A O 1
ATOM 949 N N . GLY A 1 112 ? 21.605 12.624 -12.605 1.00 69.81 112 GLY A N 1
ATOM 950 C CA . GLY A 1 112 ? 21.924 11.366 -11.919 1.00 69.81 112 GLY A CA 1
ATOM 951 C C . GLY A 1 112 ? 20.712 10.541 -11.471 1.00 69.81 112 GLY A C 1
ATOM 952 O O . GLY A 1 112 ? 19.563 10.856 -11.775 1.00 69.81 112 GLY A O 1
ATOM 953 N N . SER A 1 113 ? 20.980 9.451 -10.745 1.00 76.12 113 SER A N 1
ATOM 954 C CA . SER A 1 113 ? 19.938 8.533 -10.271 1.00 76.12 113 SER A CA 1
ATOM 955 C C . SER A 1 113 ? 18.990 9.221 -9.290 1.00 76.12 113 SER A C 1
ATOM 957 O O . SER A 1 113 ? 19.429 9.839 -8.318 1.00 76.12 113 SER A O 1
ATOM 959 N N . TYR A 1 114 ? 17.686 9.083 -9.521 1.00 80.75 114 TYR A N 1
ATOM 960 C CA . TYR A 1 114 ? 16.670 9.684 -8.661 1.00 80.75 114 TYR A CA 1
ATOM 961 C C . TYR A 1 114 ? 16.719 9.065 -7.254 1.00 80.75 114 TYR A C 1
ATOM 963 O O . TYR A 1 114 ? 16.797 7.838 -7.135 1.00 80.75 114 TYR A O 1
ATOM 971 N N . PRO A 1 115 ? 16.674 9.866 -6.174 1.00 86.25 115 PRO A N 1
ATOM 972 C CA . PRO A 1 115 ? 16.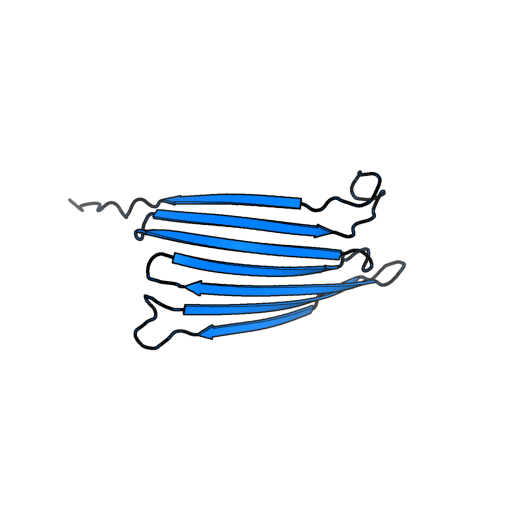801 9.332 -4.827 1.00 86.25 115 PRO A CA 1
ATOM 973 C C . PRO A 1 115 ? 15.570 8.516 -4.410 1.00 86.25 115 PRO A C 1
ATOM 975 O O . PRO A 1 115 ? 14.437 8.756 -4.847 1.00 86.25 115 PRO A O 1
ATOM 978 N N . ASN A 1 116 ? 15.800 7.583 -3.487 1.00 91.56 116 ASN A N 1
ATOM 979 C CA . ASN A 1 116 ? 14.724 6.948 -2.733 1.00 91.56 116 ASN A CA 1
ATOM 980 C C . ASN A 1 116 ? 14.021 7.991 -1.855 1.00 91.56 116 ASN A C 1
ATOM 982 O O . ASN A 1 116 ? 14.655 8.929 -1.369 1.00 91.56 116 ASN A O 1
ATOM 986 N N . ASP A 1 117 ? 12.727 7.798 -1.613 1.00 93.62 117 ASP A N 1
ATOM 987 C CA . ASP A 1 117 ? 11.899 8.743 -0.859 1.00 93.62 117 ASP A CA 1
ATOM 988 C C . ASP A 1 117 ? 11.191 8.072 0.323 1.00 93.62 117 ASP A C 1
ATOM 990 O O . ASP A 1 117 ? 10.814 6.903 0.254 1.00 93.62 117 ASP A O 1
ATOM 994 N N . SER A 1 118 ? 11.006 8.824 1.408 1.00 96.69 118 SER A N 1
ATOM 995 C CA . SER A 1 118 ? 10.251 8.412 2.593 1.00 96.69 118 SER A CA 1
ATOM 996 C C . SER A 1 118 ? 9.204 9.463 2.924 1.00 96.69 118 SER A C 1
ATOM 998 O O . SER A 1 118 ? 9.544 10.599 3.244 1.00 96.69 118 SER A O 1
ATOM 1000 N N . THR A 1 119 ? 7.938 9.063 2.949 1.00 97.56 119 THR A N 1
ATOM 1001 C CA . THR A 1 119 ? 6.823 9.937 3.311 1.00 97.56 119 THR A CA 1
ATOM 1002 C C . THR A 1 119 ? 6.120 9.400 4.553 1.00 97.56 119 THR A C 1
ATOM 1004 O O . THR A 1 119 ? 5.771 8.222 4.631 1.00 97.56 119 THR A O 1
ATOM 1007 N N . PHE A 1 120 ? 5.877 10.273 5.531 1.00 97.94 120 PHE A N 1
ATOM 1008 C CA . PHE A 1 120 ? 5.024 9.984 6.681 1.00 97.94 120 PHE A CA 1
ATOM 1009 C C . PHE A 1 120 ? 3.807 10.905 6.665 1.00 97.94 120 PHE A C 1
ATOM 1011 O O . PHE A 1 120 ? 3.945 12.123 6.564 1.00 97.94 120 PHE A O 1
ATOM 1018 N N . LEU A 1 121 ? 2.614 10.324 6.764 1.00 97.75 121 LEU A N 1
ATOM 1019 C CA . LEU A 1 121 ? 1.343 11.025 6.659 1.00 97.75 121 LEU A CA 1
ATOM 1020 C C . LEU A 1 121 ? 0.480 10.743 7.888 1.00 97.75 121 LEU A C 1
ATOM 1022 O O . LEU A 1 121 ? 0.267 9.592 8.274 1.00 97.75 121 LEU A O 1
ATOM 1026 N N . ILE A 1 122 ? -0.050 11.818 8.473 1.00 97.88 122 ILE A N 1
ATOM 1027 C CA . ILE A 1 122 ? -1.062 11.764 9.525 1.00 97.88 122 ILE A CA 1
ATOM 1028 C C . ILE A 1 122 ? -2.353 12.331 8.946 1.00 97.88 122 ILE A C 1
ATOM 1030 O O . ILE A 1 122 ? -2.402 13.494 8.553 1.00 97.88 122 ILE A O 1
ATOM 1034 N N . HIS A 1 123 ? -3.402 11.517 8.901 1.00 97.19 123 HIS A N 1
ATOM 1035 C CA . HIS A 1 123 ? -4.727 11.945 8.467 1.00 97.19 123 HIS A CA 1
ATOM 1036 C C . HIS A 1 123 ? -5.675 11.914 9.661 1.00 97.19 123 HIS A C 1
ATOM 1038 O O . HIS A 1 123 ? -5.849 10.880 10.302 1.00 97.19 123 HIS A O 1
ATOM 1044 N N . PHE A 1 124 ? -6.283 13.060 9.953 1.00 96.56 124 PHE A N 1
ATOM 1045 C CA . PHE A 1 124 ? -7.275 13.226 11.003 1.00 96.56 124 PHE A CA 1
ATOM 1046 C C . PHE A 1 124 ? -8.621 13.599 10.386 1.00 96.56 124 PHE A C 1
ATOM 1048 O O . PHE A 1 124 ? -8.696 14.534 9.592 1.00 96.56 124 PHE A O 1
ATOM 1055 N N . CYS A 1 125 ? -9.675 12.872 10.747 1.00 94.31 125 CYS A N 1
ATOM 1056 C CA . CYS A 1 125 ? -11.036 13.142 10.304 1.00 94.31 125 CYS A CA 1
ATOM 1057 C C . CYS A 1 125 ? -11.979 13.117 11.510 1.00 94.31 125 CYS A C 1
ATOM 1059 O O . CYS A 1 125 ? -11.954 12.174 12.307 1.00 94.31 125 CYS A O 1
ATOM 1061 N N . TRP A 1 126 ? -12.816 14.149 11.631 1.00 92.62 126 TRP A N 1
ATOM 1062 C CA . TRP A 1 126 ? -13.914 14.185 12.588 1.00 92.62 126 TRP A CA 1
ATOM 1063 C C . TRP A 1 126 ? -15.230 14.492 11.881 1.00 92.62 126 TRP A C 1
ATOM 1065 O O . TRP A 1 126 ? -15.280 15.294 10.949 1.00 92.62 126 TRP A O 1
ATOM 1075 N N . ALA A 1 127 ? -16.310 13.888 12.359 1.00 87.81 127 ALA A N 1
ATOM 1076 C CA . ALA A 1 127 ? -17.665 14.202 11.936 1.00 87.81 127 ALA A CA 1
ATOM 1077 C C . ALA A 1 127 ? -18.482 14.668 13.145 1.00 87.81 127 ALA A C 1
ATOM 1079 O O . ALA A 1 127 ? -18.476 14.025 14.191 1.00 87.81 127 ALA A O 1
ATOM 1080 N N . MET A 1 128 ? -19.207 15.777 13.009 1.00 80.50 128 MET A N 1
ATOM 1081 C CA . MET A 1 128 ? -20.247 16.142 13.974 1.00 80.50 128 MET A CA 1
ATOM 1082 C C . MET A 1 128 ? -21.545 15.471 13.524 1.00 80.50 128 MET A C 1
ATOM 1084 O O . MET A 1 128 ? -21.926 15.581 12.360 1.00 80.50 128 MET A O 1
ATOM 1088 N N . GLY A 1 129 ? -22.171 14.706 14.424 1.00 73.69 129 GLY A N 1
ATOM 1089 C CA . GLY A 1 129 ? -23.377 13.937 14.118 1.00 73.69 129 GLY A CA 1
ATOM 1090 C C . GLY A 1 129 ? -24.544 14.813 13.637 1.00 73.69 129 GLY A C 1
ATOM 1091 O O . GLY A 1 129 ? -24.524 16.030 13.835 1.00 73.69 129 GLY A O 1
ATOM 1092 N N . PRO A 1 130 ? -25.575 14.212 13.016 1.00 68.38 130 PRO A N 1
ATOM 1093 C CA . PRO A 1 130 ? -26.737 14.955 12.548 1.00 68.38 130 PRO A CA 1
ATOM 1094 C C . PRO A 1 130 ? -27.377 15.722 13.710 1.00 68.38 130 PRO A C 1
ATOM 1096 O O . PRO A 1 130 ? -27.759 15.138 14.726 1.00 68.38 130 PRO A O 1
ATOM 1099 N N . HIS A 1 131 ? -27.492 17.040 13.553 1.00 65.25 131 HIS A N 1
ATOM 1100 C CA . HIS A 1 131 ? -28.247 17.867 14.479 1.00 65.25 131 HIS A CA 1
ATOM 1101 C C . HIS A 1 131 ? -29.730 17.518 14.327 1.00 65.25 131 HIS A C 1
ATOM 1103 O O . HIS A 1 131 ? -30.275 17.575 13.222 1.00 65.25 131 HIS A O 1
ATOM 1109 N N . LYS A 1 132 ? -30.395 17.140 15.424 1.00 59.84 132 LYS A N 1
ATOM 1110 C CA . LYS A 1 132 ? -31.854 17.015 15.422 1.00 59.84 132 LYS A CA 1
ATOM 1111 C C . LYS A 1 132 ? -32.436 18.406 15.180 1.00 59.84 132 LYS A C 1
ATOM 1113 O O . LYS A 1 132 ? -32.347 19.269 16.045 1.00 59.84 132 LYS A O 1
ATOM 1118 N N . HIS A 1 133 ? -33.031 18.626 14.014 1.00 58.16 133 HIS A N 1
ATOM 1119 C CA . HIS A 1 133 ? -34.036 19.672 13.891 1.00 58.16 133 HIS A CA 1
ATOM 1120 C C . HIS A 1 133 ? -35.299 19.137 14.560 1.00 58.16 133 HIS A C 1
ATOM 1122 O O . HIS A 1 133 ? -35.957 18.248 14.024 1.00 58.16 133 HIS A O 1
ATOM 1128 N N . GLU A 1 134 ? -35.595 19.619 15.764 1.00 61.16 134 GLU A N 1
ATOM 1129 C CA . GLU A 1 134 ? -36.942 19.481 16.308 1.00 61.16 134 GLU A CA 1
ATOM 1130 C C . GLU A 1 134 ? -37.880 20.259 15.374 1.00 61.16 134 GLU A C 1
ATOM 1132 O O . GLU A 1 134 ? -37.704 21.459 15.155 1.00 61.16 134 GLU A O 1
ATOM 1137 N N . ALA A 1 135 ? -38.799 19.540 14.726 1.00 54.62 135 ALA A N 1
ATOM 1138 C CA . ALA A 1 135 ? -39.898 20.140 13.987 1.00 54.62 135 ALA A CA 1
ATOM 1139 C C . ALA A 1 135 ? -40.890 20.676 15.026 1.00 54.62 135 ALA A C 1
ATOM 1141 O O . ALA A 1 135 ? -41.483 19.885 15.761 1.00 54.62 135 ALA A O 1
ATOM 1142 N N . TYR A 1 136 ? -40.965 22.003 15.125 1.00 55.66 136 TYR A N 1
ATOM 1143 C CA . TYR A 1 136 ? -41.964 22.729 15.910 1.00 55.66 136 TYR A CA 1
ATOM 1144 C C . TYR A 1 136 ? -43.370 22.531 15.341 1.00 55.66 136 TYR A C 1
ATOM 1146 O O . TYR A 1 136 ? -43.491 22.458 14.094 1.00 55.66 136 TYR A O 1
#